Protein AF-A0A1V9ZYR5-F1 (afdb_monomer_lite)

Structure (mmCIF, N/CA/C/O backbone):
data_AF-A0A1V9ZYR5-F1
#
_entry.id   AF-A0A1V9ZYR5-F1
#
loop_
_atom_site.group_PDB
_atom_site.id
_atom_site.type_symbol
_atom_site.label_atom_id
_atom_site.label_alt_id
_atom_site.label_comp_id
_atom_site.label_asym_id
_atom_site.label_entity_id
_atom_site.label_seq_id
_atom_site.pdbx_PDB_ins_code
_atom_site.Cartn_x
_atom_site.Cartn_y
_atom_site.Cartn_z
_atom_site.occupancy
_atom_site.B_iso_or_equiv
_atom_site.auth_seq_id
_atom_site.auth_comp_id
_atom_site.auth_asym_id
_atom_site.auth_atom_id
_atom_site.pdbx_PDB_model_num
ATOM 1 N N . MET A 1 1 ? 25.003 4.817 -4.361 1.00 64.81 1 MET A N 1
ATOM 2 C CA . MET A 1 1 ? 23.931 5.619 -4.999 1.00 64.81 1 MET A CA 1
ATOM 3 C C . MET A 1 1 ? 23.058 6.205 -3.892 1.00 64.81 1 MET A C 1
ATOM 5 O O . MET A 1 1 ? 22.775 5.487 -2.944 1.00 64.81 1 MET A O 1
ATOM 9 N N . ASN A 1 2 ? 22.706 7.494 -3.937 1.00 87.12 2 ASN A N 1
ATOM 10 C CA . ASN A 1 2 ? 21.924 8.149 -2.874 1.00 87.12 2 ASN A CA 1
ATOM 11 C C . ASN A 1 2 ? 20.490 7.555 -2.812 1.00 87.12 2 ASN A C 1
ATOM 13 O O . ASN A 1 2 ? 19.839 7.519 -3.860 1.00 87.12 2 ASN A O 1
ATOM 17 N N . PRO A 1 3 ? 19.966 7.123 -1.642 1.00 83.69 3 PRO A N 1
ATOM 18 C CA . PRO A 1 3 ? 18.621 6.543 -1.521 1.00 83.69 3 PRO A CA 1
ATOM 19 C C . PRO A 1 3 ? 17.503 7.417 -2.099 1.00 83.69 3 PRO A C 1
ATOM 21 O O . PRO A 1 3 ? 16.579 6.909 -2.730 1.00 83.69 3 PRO A O 1
ATOM 24 N N . ARG A 1 4 ? 17.612 8.745 -1.964 1.00 84.38 4 ARG A N 1
ATOM 25 C CA . ARG A 1 4 ? 16.645 9.690 -2.542 1.00 84.38 4 ARG A CA 1
ATOM 26 C C . ARG A 1 4 ? 16.687 9.693 -4.070 1.00 84.38 4 ARG A C 1
ATOM 28 O O . ARG A 1 4 ? 15.643 9.775 -4.708 1.00 84.38 4 ARG A O 1
ATOM 35 N N . MET A 1 5 ? 17.877 9.570 -4.660 1.00 89.88 5 MET A N 1
ATOM 36 C CA . MET A 1 5 ? 18.010 9.455 -6.116 1.00 89.88 5 MET A CA 1
ATOM 37 C C . MET A 1 5 ? 17.413 8.145 -6.624 1.00 89.88 5 MET A C 1
ATOM 39 O O . MET A 1 5 ? 16.713 8.159 -7.630 1.00 89.88 5 MET A O 1
ATOM 43 N N . LEU A 1 6 ? 17.642 7.032 -5.920 1.00 89.56 6 LEU A N 1
ATOM 44 C CA . LEU A 1 6 ? 17.066 5.741 -6.298 1.00 89.56 6 LEU A CA 1
ATOM 45 C C . LEU A 1 6 ? 15.536 5.750 -6.181 1.00 89.56 6 LEU A C 1
ATOM 47 O O . LEU A 1 6 ? 14.856 5.275 -7.085 1.00 89.56 6 LEU A O 1
ATOM 51 N N . TYR A 1 7 ? 14.994 6.353 -5.119 1.00 87.81 7 TYR A N 1
ATOM 52 C CA . TYR A 1 7 ? 13.554 6.562 -4.974 1.00 87.81 7 TYR A CA 1
ATOM 53 C C . TYR A 1 7 ? 12.981 7.357 -6.152 1.00 87.81 7 TYR A C 1
ATOM 55 O O . TYR A 1 7 ? 12.015 6.919 -6.773 1.00 87.81 7 TYR A O 1
ATOM 63 N N . ASN A 1 8 ? 13.590 8.494 -6.502 1.00 89.81 8 ASN A N 1
ATOM 64 C CA . ASN A 1 8 ? 13.143 9.315 -7.629 1.00 89.81 8 ASN A CA 1
ATOM 65 C C . ASN A 1 8 ? 13.226 8.551 -8.958 1.00 89.81 8 ASN A C 1
ATOM 67 O O . ASN A 1 8 ? 12.294 8.603 -9.753 1.00 89.81 8 ASN A O 1
ATOM 71 N N . PHE A 1 9 ? 14.309 7.802 -9.178 1.00 93.38 9 PHE A N 1
ATOM 72 C CA . PHE A 1 9 ? 14.497 7.012 -10.392 1.00 93.38 9 PHE A CA 1
ATOM 73 C C . PHE A 1 9 ? 13.431 5.918 -10.532 1.00 93.38 9 PHE A C 1
ATOM 75 O O . PHE A 1 9 ? 12.731 5.868 -11.538 1.00 93.38 9 PHE A O 1
ATOM 82 N N . LEU A 1 10 ? 13.246 5.084 -9.504 1.00 91.19 10 LEU A N 1
ATOM 83 C CA . LEU A 1 10 ? 12.263 3.996 -9.532 1.00 91.19 10 LEU A CA 1
ATOM 84 C C . LEU A 1 10 ? 10.826 4.524 -9.607 1.00 91.19 10 LEU A C 1
ATOM 86 O O . LEU A 1 10 ? 10.010 4.000 -10.360 1.00 91.19 10 LEU A O 1
ATOM 90 N N . SER A 1 11 ? 10.516 5.582 -8.854 1.00 89.25 11 SER A N 1
ATOM 91 C CA . SER A 1 11 ? 9.181 6.189 -8.860 1.00 89.25 11 SER A CA 1
ATOM 92 C C . SER A 1 11 ? 8.835 6.894 -10.173 1.00 89.25 11 SER A C 1
ATOM 94 O O . SER A 1 11 ? 7.654 6.971 -10.508 1.00 89.25 11 SER A O 1
ATOM 96 N N . GLY A 1 12 ? 9.833 7.399 -10.903 1.00 91.75 12 GLY A N 1
ATOM 97 C CA . GLY A 1 12 ? 9.661 7.963 -12.241 1.00 91.75 12 GLY A CA 1
ATOM 98 C C . GLY A 1 12 ? 9.622 6.909 -13.349 1.00 91.75 12 GLY A C 1
ATOM 99 O O . GLY A 1 12 ? 8.934 7.108 -14.343 1.00 91.75 12 GLY A O 1
ATOM 100 N N . ALA A 1 13 ? 10.324 5.785 -13.178 1.00 95.19 13 ALA A N 1
ATOM 101 C CA . ALA A 1 13 ? 10.378 4.711 -14.169 1.00 95.19 13 ALA A CA 1
ATOM 102 C C . ALA A 1 13 ? 9.120 3.824 -14.175 1.00 95.19 13 ALA A C 1
ATOM 104 O O . ALA A 1 13 ? 8.726 3.325 -15.225 1.00 95.19 13 ALA A O 1
ATOM 105 N N . VAL A 1 14 ? 8.484 3.619 -13.017 1.00 91.88 14 VAL A N 1
ATOM 106 C CA . VAL A 1 14 ? 7.273 2.794 -12.895 1.00 91.88 14 VAL A CA 1
ATOM 107 C C . VAL A 1 14 ? 6.042 3.695 -12.946 1.00 91.88 14 VAL A C 1
ATOM 109 O O . VAL A 1 14 ? 5.635 4.248 -11.926 1.00 91.88 14 VAL A O 1
ATOM 112 N N . VAL A 1 15 ? 5.457 3.856 -14.135 1.00 92.56 15 VAL A N 1
ATOM 113 C CA . VAL A 1 15 ? 4.261 4.678 -14.399 1.00 92.56 15 VAL A CA 1
ATOM 114 C C . VAL A 1 15 ? 3.346 4.005 -15.441 1.00 92.56 15 VAL A C 1
ATOM 116 O O . VAL A 1 15 ? 3.858 3.278 -16.291 1.00 92.56 15 VAL A O 1
ATOM 119 N N . PRO A 1 16 ? 2.016 4.250 -15.430 1.00 92.50 16 PRO A N 1
ATOM 120 C CA . PRO A 1 16 ? 1.244 4.984 -14.421 1.00 92.50 16 PRO A CA 1
ATOM 121 C C . PRO A 1 16 ? 1.109 4.187 -13.113 1.00 92.50 16 PRO A C 1
ATOM 123 O O . PRO A 1 16 ? 1.105 2.960 -13.126 1.00 92.50 16 PRO A O 1
ATOM 126 N N . ARG A 1 17 ? 0.988 4.877 -11.969 1.00 93.56 17 ARG A N 1
ATOM 127 C CA . ARG A 1 17 ? 0.787 4.226 -10.661 1.00 93.56 17 ARG A CA 1
ATOM 128 C C . ARG A 1 17 ? -0.620 4.492 -10.145 1.00 93.56 17 ARG A C 1
ATOM 130 O O . ARG A 1 17 ? -0.974 5.667 -10.014 1.00 93.56 17 ARG A O 1
ATOM 137 N N . PRO A 1 18 ? -1.408 3.449 -9.836 1.00 93.50 18 PRO A N 1
ATOM 138 C CA . PRO A 1 18 ? -2.687 3.644 -9.175 1.00 93.50 18 PRO A CA 1
ATOM 139 C C . PRO A 1 18 ? -2.464 4.259 -7.786 1.00 93.50 18 PRO A C 1
ATOM 141 O O . PRO A 1 18 ? -1.462 3.988 -7.122 1.00 93.50 18 PRO A O 1
ATOM 144 N N . ILE A 1 19 ? -3.397 5.106 -7.355 1.00 92.94 19 ILE A N 1
ATOM 145 C CA . ILE A 1 19 ? -3.354 5.762 -6.046 1.00 92.94 19 ILE A CA 1
ATOM 146 C C . ILE A 1 19 ? -4.446 5.148 -5.177 1.00 92.94 19 ILE A C 1
ATOM 148 O O . ILE A 1 19 ? -5.628 5.286 -5.483 1.00 92.94 19 ILE A O 1
ATOM 152 N N . ALA A 1 20 ? -4.048 4.498 -4.085 1.00 93.50 20 ALA A N 1
ATOM 153 C CA . ALA A 1 20 ? -4.968 4.039 -3.055 1.00 93.50 20 ALA A CA 1
ATOM 154 C C . ALA A 1 20 ? -5.199 5.152 -2.029 1.00 93.50 20 ALA A C 1
ATOM 156 O O . ALA A 1 20 ? -4.250 5.647 -1.419 1.00 93.50 20 ALA A O 1
ATOM 157 N N . TRP A 1 21 ? -6.457 5.530 -1.820 1.00 93.19 21 TRP A N 1
ATOM 158 C CA . TRP A 1 21 ? -6.871 6.369 -0.700 1.00 93.19 21 TRP A CA 1
ATOM 159 C C . TRP A 1 21 ? -7.245 5.464 0.465 1.00 93.19 21 TRP A C 1
ATOM 161 O O . TRP A 1 21 ? -8.172 4.672 0.346 1.00 93.19 21 TRP A O 1
ATOM 171 N N . VAL A 1 22 ? -6.501 5.554 1.566 1.00 91.50 22 VAL A N 1
ATOM 172 C CA . VAL A 1 22 ? -6.700 4.686 2.730 1.00 91.50 22 VAL A CA 1
ATOM 173 C C . VAL A 1 22 ? -7.199 5.521 3.897 1.00 91.50 22 VAL A C 1
ATOM 175 O O . VAL A 1 22 ? -6.515 6.456 4.331 1.00 91.50 22 VAL A O 1
ATOM 178 N N . SER A 1 23 ? -8.386 5.171 4.389 1.00 92.00 23 SER A N 1
ATOM 179 C CA . SER A 1 23 ? -8.950 5.688 5.630 1.00 92.00 23 SER A CA 1
ATOM 180 C C . SER A 1 23 ? -8.505 4.852 6.823 1.00 92.00 23 SER A C 1
ATOM 182 O O . SER A 1 23 ? -8.517 3.624 6.792 1.00 92.00 23 SER A O 1
ATOM 184 N N . THR A 1 24 ? -8.131 5.526 7.902 1.00 88.12 24 THR A N 1
ATOM 185 C CA . THR A 1 24 ? -7.870 4.909 9.202 1.00 88.12 24 THR A CA 1
ATOM 186 C C . THR A 1 24 ? -8.616 5.678 10.276 1.00 88.12 24 THR A C 1
ATOM 188 O O . THR A 1 24 ? -8.825 6.882 10.149 1.00 88.12 24 THR A O 1
ATOM 191 N N . MET A 1 25 ? -9.000 4.998 11.347 1.00 90.00 25 MET A N 1
ATOM 192 C CA . MET A 1 25 ? -9.560 5.629 12.536 1.00 90.00 25 MET A CA 1
ATOM 193 C C . MET A 1 25 ? -8.774 5.150 13.750 1.00 90.00 25 MET A C 1
ATOM 195 O O . MET A 1 25 ? -8.530 3.952 13.884 1.00 90.00 25 MET A O 1
ATOM 199 N N . ASN A 1 26 ? -8.351 6.077 14.608 1.00 87.44 26 ASN A N 1
ATOM 200 C CA . ASN A 1 26 ? -7.672 5.725 15.853 1.00 87.44 26 ASN A CA 1
ATOM 201 C C . ASN A 1 26 ? -8.672 5.377 16.972 1.00 87.44 26 ASN A C 1
ATOM 203 O O . ASN A 1 26 ? -9.879 5.559 16.826 1.00 87.44 26 ASN A O 1
ATOM 207 N N . GLU A 1 27 ? -8.161 4.914 18.116 1.00 88.62 27 GLU A N 1
ATOM 208 C CA . GLU A 1 27 ? -8.970 4.578 19.304 1.00 88.62 27 GLU A CA 1
ATOM 209 C C . GLU A 1 27 ? -9.818 5.745 19.826 1.00 88.62 27 GLU A C 1
ATOM 211 O O . GLU A 1 27 ? -10.887 5.532 20.389 1.00 88.62 27 GLU A O 1
ATOM 216 N N . ASN A 1 28 ? -9.378 6.982 19.589 1.00 90.12 28 ASN A N 1
ATOM 217 C CA . ASN A 1 28 ? -10.086 8.194 20.000 1.00 90.12 28 ASN A CA 1
ATOM 218 C C . ASN A 1 28 ? -11.155 8.635 18.981 1.00 90.12 28 ASN A C 1
ATOM 220 O O . ASN A 1 28 ? -11.712 9.723 19.112 1.00 90.12 28 ASN A O 1
ATOM 224 N N . GLY A 1 29 ? -11.417 7.836 17.939 1.00 88.25 29 GLY A N 1
ATOM 225 C CA . GLY A 1 29 ? -12.388 8.144 16.887 1.00 88.25 29 GLY A CA 1
ATOM 226 C C . GLY A 1 29 ? -11.921 9.197 15.877 1.00 88.25 29 GLY A C 1
ATOM 227 O O . GLY A 1 29 ? -12.707 9.646 15.045 1.00 88.25 29 GLY A O 1
ATOM 228 N N . ILE A 1 30 ? -10.648 9.604 15.909 1.00 91.00 30 ILE A N 1
ATOM 229 C CA . ILE A 1 30 ? -10.097 10.553 14.937 1.00 91.00 30 ILE A CA 1
ATOM 230 C C . ILE A 1 30 ? -9.838 9.808 13.630 1.00 91.00 30 ILE A C 1
ATOM 232 O O . ILE A 1 30 ? -9.070 8.844 13.591 1.00 91.00 30 ILE A O 1
ATOM 236 N N . THR A 1 31 ? -10.472 10.280 12.557 1.00 89.50 31 THR A N 1
ATOM 237 C CA . THR A 1 31 ? -10.312 9.731 11.207 1.00 89.50 31 THR A CA 1
ATOM 238 C C . THR A 1 31 ? -9.141 10.395 10.486 1.00 89.50 31 THR A C 1
ATOM 240 O O . THR A 1 31 ? -8.979 11.614 10.521 1.00 89.50 31 THR A O 1
ATOM 243 N N . ASN A 1 32 ? -8.346 9.595 9.786 1.00 87.38 32 ASN A N 1
ATOM 244 C CA . ASN A 1 32 ? -7.268 10.021 8.909 1.00 87.38 32 ASN A CA 1
ATOM 245 C C . ASN A 1 32 ? -7.500 9.450 7.503 1.00 87.38 32 ASN A C 1
ATOM 247 O O . ASN A 1 32 ? -7.911 8.304 7.353 1.00 87.38 32 ASN A O 1
ATOM 251 N N . LEU A 1 33 ? -7.201 10.238 6.473 1.00 89.81 33 LEU A N 1
ATOM 252 C CA . LEU A 1 33 ? -7.294 9.829 5.074 1.00 89.81 33 LEU A CA 1
ATOM 253 C C . LEU A 1 33 ? -5.990 10.195 4.370 1.00 89.81 33 LEU A C 1
ATOM 255 O O . LEU A 1 33 ? -5.596 11.361 4.354 1.00 89.81 33 LEU A O 1
ATOM 259 N N . ALA A 1 34 ? -5.307 9.206 3.794 1.00 90.44 34 ALA A N 1
ATOM 260 C CA . ALA A 1 34 ? -4.014 9.423 3.153 1.00 90.44 34 ALA A CA 1
ATOM 261 C C . ALA A 1 34 ? -3.899 8.702 1.796 1.00 90.44 34 ALA A C 1
ATOM 263 O O . ALA A 1 34 ? -4.338 7.556 1.675 1.00 90.44 34 ALA A O 1
ATOM 264 N N . PRO A 1 35 ? -3.271 9.338 0.786 1.00 91.75 35 PRO A N 1
ATOM 265 C CA . PRO A 1 35 ? -2.994 8.704 -0.497 1.00 91.75 35 PRO A CA 1
ATOM 266 C C . PRO A 1 35 ? -1.683 7.897 -0.473 1.00 91.75 35 PRO A C 1
ATOM 268 O O . PRO A 1 35 ? -0.665 8.351 0.063 1.00 91.75 35 PRO A O 1
ATOM 271 N N . PHE A 1 36 ? -1.687 6.734 -1.130 1.00 91.12 36 PHE A N 1
ATOM 272 C CA . PHE A 1 36 ? -0.542 5.837 -1.301 1.00 91.12 36 PHE A CA 1
ATOM 273 C C . PHE A 1 36 ? -0.384 5.422 -2.768 1.00 91.12 36 PHE A C 1
ATOM 275 O O . PHE A 1 36 ? -1.268 4.799 -3.347 1.00 91.12 36 PHE A O 1
ATOM 282 N N . SER A 1 37 ? 0.765 5.743 -3.368 1.00 89.12 37 SER A N 1
ATOM 283 C CA . SER A 1 37 ? 1.088 5.403 -4.766 1.00 89.12 37 SER A CA 1
ATOM 284 C C . SER A 1 37 ? 1.894 4.109 -4.928 1.00 89.12 37 SER A C 1
ATOM 286 O O . SER A 1 37 ? 2.103 3.643 -6.044 1.00 89.12 37 SER A O 1
ATOM 288 N N . PHE A 1 38 ? 2.358 3.518 -3.824 1.00 90.88 38 PHE A N 1
ATOM 289 C CA . PHE A 1 38 ? 2.991 2.197 -3.792 1.00 90.88 38 PHE A CA 1
ATOM 290 C C . PHE A 1 38 ? 1.908 1.160 -3.466 1.00 90.88 38 PHE A C 1
ATOM 292 O O . PHE A 1 38 ? 1.871 0.604 -2.367 1.00 90.88 38 PHE A O 1
ATOM 299 N N . PHE A 1 39 ? 0.984 0.986 -4.413 1.00 92.44 39 PHE A N 1
ATOM 300 C CA . PHE A 1 39 ? -0.210 0.152 -4.297 1.00 92.44 39 PHE A CA 1
ATOM 301 C C . PHE A 1 39 ? -0.292 -0.856 -5.451 1.00 92.44 39 PHE A C 1
ATOM 303 O O . PHE A 1 39 ? -0.032 -0.494 -6.599 1.00 92.44 39 PHE A O 1
ATOM 310 N N . ASN A 1 40 ? -0.649 -2.110 -5.153 1.00 92.81 40 ASN A N 1
ATOM 311 C CA . ASN A 1 40 ? -0.866 -3.149 -6.165 1.00 92.81 40 ASN A CA 1
ATOM 312 C C . ASN A 1 40 ? -1.851 -4.242 -5.697 1.00 92.81 40 ASN A C 1
ATOM 314 O O . ASN A 1 40 ? -1.992 -4.494 -4.498 1.00 92.81 40 ASN A O 1
ATOM 318 N N . VAL A 1 41 ? -2.484 -4.927 -6.653 1.00 94.06 41 VAL A N 1
ATOM 319 C CA . VAL A 1 41 ? -3.230 -6.173 -6.436 1.00 94.06 41 VAL A CA 1
ATOM 320 C C . VAL A 1 41 ? -2.233 -7.329 -6.382 1.00 94.06 41 VAL A C 1
ATOM 322 O O . VAL A 1 41 ? -1.444 -7.517 -7.304 1.00 94.06 41 VAL A O 1
ATOM 325 N N . VAL A 1 42 ? -2.255 -8.101 -5.298 1.00 94.88 42 VAL A N 1
ATOM 326 C CA . VAL A 1 42 ? -1.345 -9.241 -5.089 1.00 94.8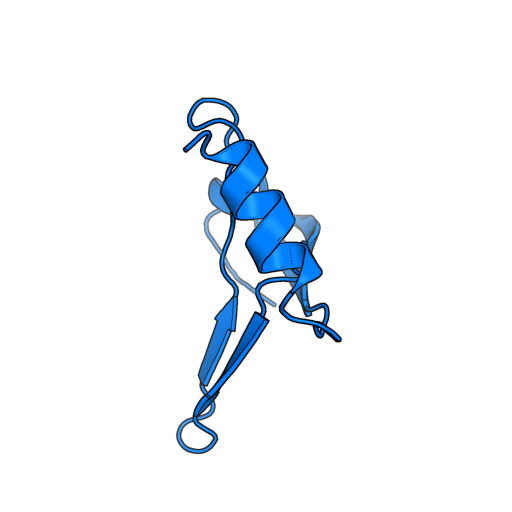8 42 VAL A CA 1
ATOM 327 C C . VAL A 1 42 ? -2.016 -10.554 -5.470 1.00 94.88 42 VAL A C 1
ATOM 329 O O . VAL A 1 42 ? -1.387 -11.422 -6.066 1.00 94.88 42 VAL A O 1
ATOM 332 N N . SER A 1 43 ? -3.293 -10.704 -5.133 1.00 95.00 43 SER A N 1
ATOM 333 C CA . SER A 1 43 ? -4.087 -11.874 -5.493 1.00 95.00 43 SER A CA 1
ATOM 334 C C . SER A 1 43 ? -5.549 -11.484 -5.645 1.00 95.00 43 SER A C 1
ATOM 336 O O . SER A 1 43 ? -6.024 -10.548 -5.003 1.00 95.00 43 SER A O 1
ATOM 338 N N . VAL A 1 44 ? -6.261 -12.213 -6.499 1.00 95.69 44 VAL A N 1
ATOM 339 C CA . VAL A 1 44 ? -7.714 -12.089 -6.676 1.00 95.69 44 VAL A CA 1
ATOM 340 C C . VAL A 1 44 ? -8.484 -13.165 -5.909 1.00 95.69 44 VAL A C 1
ATOM 342 O O . VAL A 1 44 ? -9.665 -12.984 -5.634 1.00 95.69 44 VAL A O 1
ATOM 345 N N . ASN A 1 45 ? -7.827 -14.269 -5.534 1.00 92.88 45 ASN A N 1
ATOM 346 C CA . ASN A 1 45 ? -8.422 -15.341 -4.741 1.00 92.88 45 ASN A CA 1
ATOM 347 C C . ASN A 1 45 ? -7.368 -15.990 -3.813 1.00 92.88 45 ASN A C 1
ATOM 349 O O . ASN A 1 45 ? -6.512 -16.730 -4.301 1.00 92.88 45 ASN A O 1
ATOM 353 N N . PRO A 1 46 ? -7.396 -15.721 -2.496 1.00 92.44 46 PRO A N 1
ATOM 354 C CA . PRO A 1 46 ? -8.230 -14.708 -1.846 1.00 92.44 46 PRO A CA 1
ATOM 355 C C . PRO A 1 46 ? -7.856 -13.289 -2.325 1.00 92.44 46 PRO A C 1
ATOM 357 O O . PRO A 1 46 ? -6.727 -13.080 -2.774 1.00 92.44 46 PRO A O 1
ATOM 360 N N . PRO A 1 47 ? -8.772 -12.308 -2.260 1.00 93.75 47 PRO A N 1
ATOM 361 C CA . PRO A 1 47 ? -8.479 -10.936 -2.662 1.00 93.75 47 PRO A CA 1
ATOM 362 C C . PRO A 1 47 ? -7.470 -10.303 -1.695 1.00 93.75 47 PRO A C 1
ATOM 364 O O . PRO A 1 47 ? -7.778 -10.061 -0.529 1.00 93.75 47 PRO A O 1
ATOM 367 N N . ILE A 1 48 ? -6.255 -10.040 -2.179 1.00 95.62 48 ILE A N 1
ATOM 368 C CA . ILE A 1 48 ? -5.160 -9.447 -1.403 1.00 95.62 48 ILE A CA 1
ATOM 369 C C . ILE A 1 48 ? -4.645 -8.210 -2.131 1.00 95.62 48 ILE A C 1
ATOM 371 O O . ILE A 1 48 ? -4.286 -8.259 -3.310 1.00 95.62 48 ILE A O 1
ATOM 375 N N . LEU A 1 49 ? -4.546 -7.112 -1.387 1.00 93.56 49 LEU A N 1
ATOM 376 C CA . LEU A 1 49 ? -3.976 -5.846 -1.828 1.00 93.56 49 LEU A CA 1
ATOM 377 C C . LEU A 1 49 ? -2.712 -5.537 -1.023 1.00 93.56 49 LEU A C 1
ATOM 379 O O . LEU A 1 49 ? -2.652 -5.805 0.175 1.00 93.56 49 LEU A O 1
ATOM 383 N N . SER A 1 50 ? -1.715 -4.940 -1.673 1.00 93.38 50 SER A N 1
ATOM 384 C CA . SER A 1 50 ? -0.522 -4.417 -1.007 1.00 93.38 50 SER A CA 1
ATOM 385 C C . SER A 1 50 ? -0.514 -2.899 -1.068 1.00 93.38 50 SER A C 1
ATOM 387 O O . SER A 1 50 ? -0.633 -2.318 -2.146 1.00 93.38 50 SER A O 1
ATOM 389 N N . VAL A 1 51 ? -0.348 -2.264 0.093 1.00 91.69 51 VAL A N 1
ATOM 390 C CA . VAL A 1 51 ? -0.120 -0.824 0.245 1.00 91.69 51 VAL A CA 1
ATOM 391 C C . VAL A 1 51 ? 1.137 -0.648 1.083 1.00 91.69 51 VAL A C 1
ATOM 393 O O . VAL A 1 51 ? 1.177 -1.048 2.246 1.00 91.69 51 VAL A O 1
ATOM 396 N N . THR A 1 52 ? 2.174 -0.048 0.503 1.00 88.31 52 THR A N 1
ATOM 397 C CA . THR A 1 52 ? 3.452 0.163 1.194 1.00 88.31 52 THR A CA 1
ATOM 398 C C . THR A 1 52 ? 3.622 1.621 1.606 1.00 88.31 52 THR A C 1
ATOM 400 O O . THR A 1 52 ? 3.431 2.541 0.809 1.00 88.31 52 THR A O 1
ATOM 403 N N . GLN A 1 53 ? 4.027 1.838 2.859 1.00 83.12 53 GLN A N 1
ATOM 404 C CA . GLN A 1 53 ? 4.412 3.154 3.366 1.00 83.12 53 GLN A CA 1
ATOM 405 C C . GLN A 1 53 ? 5.916 3.352 3.155 1.00 83.12 53 GLN A C 1
ATOM 407 O O . GLN A 1 53 ? 6.721 2.544 3.610 1.00 83.12 53 GLN A O 1
ATOM 412 N N . VAL A 1 54 ? 6.300 4.425 2.463 1.00 77.81 54 VAL A N 1
ATOM 413 C CA . VAL A 1 54 ? 7.710 4.785 2.262 1.00 77.81 54 VAL A CA 1
ATOM 414 C C . VAL A 1 54 ? 8.044 5.957 3.177 1.00 77.81 54 VAL A C 1
ATOM 416 O 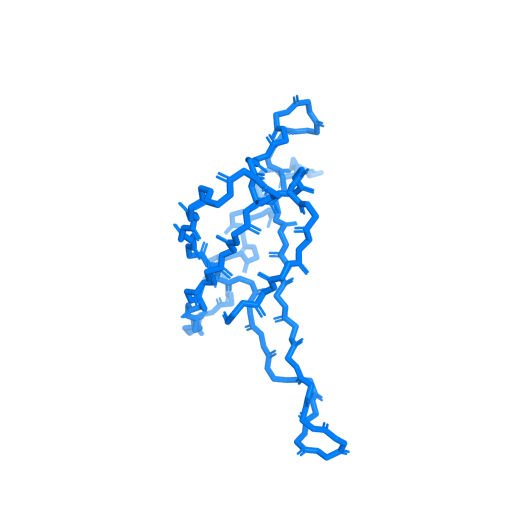O . VAL A 1 54 ? 7.449 7.027 3.051 1.00 77.81 54 VAL A O 1
ATOM 419 N N . PHE A 1 55 ? 8.997 5.764 4.090 1.00 69.19 55 PHE A N 1
ATOM 420 C CA . PHE A 1 55 ? 9.451 6.807 5.007 1.00 69.19 55 PHE A CA 1
ATOM 421 C C . PHE A 1 55 ? 10.693 7.499 4.432 1.00 69.19 55 PHE A C 1
ATOM 423 O O . PHE A 1 55 ? 11.747 6.872 4.328 1.00 69.19 55 PHE A O 1
ATOM 430 N N . PRO A 1 56 ? 10.617 8.789 4.056 1.00 55.69 56 PRO A N 1
ATOM 431 C CA . PRO A 1 56 ? 11.788 9.533 3.594 1.00 55.69 56 PRO A CA 1
ATOM 432 C C . PRO A 1 56 ? 12.781 9.846 4.724 1.00 55.69 56 PRO A C 1
ATOM 434 O O . PRO A 1 56 ? 13.918 10.215 4.438 1.00 55.69 56 PRO A O 1
ATOM 437 N N . ASN A 1 57 ? 12.362 9.715 5.987 1.00 56.81 57 ASN A N 1
ATOM 438 C CA . ASN A 1 57 ? 13.207 9.882 7.161 1.00 56.81 57 ASN A CA 1
ATOM 439 C C . ASN A 1 57 ? 12.725 8.903 8.254 1.00 56.81 57 ASN A C 1
ATOM 441 O O . ASN A 1 57 ? 11.558 8.997 8.644 1.00 56.81 57 ASN A O 1
ATOM 445 N N . PRO A 1 58 ? 13.564 7.981 8.761 1.00 53.62 58 PRO A N 1
ATOM 446 C CA . PRO A 1 58 ? 13.140 6.987 9.754 1.00 53.62 58 PRO A CA 1
ATOM 447 C C . PRO A 1 58 ? 12.711 7.595 11.101 1.00 53.62 58 PRO A C 1
ATOM 449 O O . PRO A 1 58 ? 12.093 6.913 11.907 1.00 53.62 58 PRO A O 1
ATOM 452 N N . ALA A 1 59 ? 13.010 8.878 11.339 1.00 54.28 59 ALA A N 1
ATOM 453 C CA . ALA A 1 59 ? 12.654 9.601 12.559 1.00 54.28 59 ALA A CA 1
ATOM 454 C C . ALA A 1 59 ? 11.302 10.346 12.495 1.00 54.28 59 ALA A C 1
ATOM 456 O O . ALA A 1 59 ? 10.791 10.767 13.530 1.00 54.28 59 ALA A O 1
ATOM 457 N N . THR A 1 60 ? 10.709 10.533 11.308 1.00 50.31 60 THR A N 1
ATOM 458 C CA . THR A 1 60 ? 9.391 11.182 11.155 1.00 50.31 60 THR A CA 1
ATOM 459 C C . THR A 1 60 ? 8.377 10.160 10.693 1.00 50.31 60 THR A C 1
ATOM 461 O O . THR A 1 60 ? 8.148 9.944 9.504 1.00 50.31 60 THR A O 1
ATOM 464 N N . ASP A 1 61 ? 7.807 9.509 11.684 1.00 53.28 61 ASP A N 1
ATOM 465 C CA . ASP A 1 61 ? 6.790 8.493 11.538 1.00 53.28 61 ASP A CA 1
ATOM 466 C C . ASP A 1 61 ? 5.449 9.194 11.238 1.00 53.28 61 ASP A C 1
ATOM 468 O O . ASP A 1 61 ? 4.977 10.023 12.022 1.00 53.28 61 ASP A O 1
ATOM 472 N N . LYS A 1 62 ? 4.902 8.968 10.037 1.00 51.78 62 LYS A N 1
ATOM 473 C CA . LYS A 1 62 ? 3.668 9.613 9.551 1.00 51.78 62 LYS A CA 1
ATOM 474 C C . LYS A 1 62 ? 2.494 9.074 10.370 1.00 51.78 62 LYS A C 1
ATOM 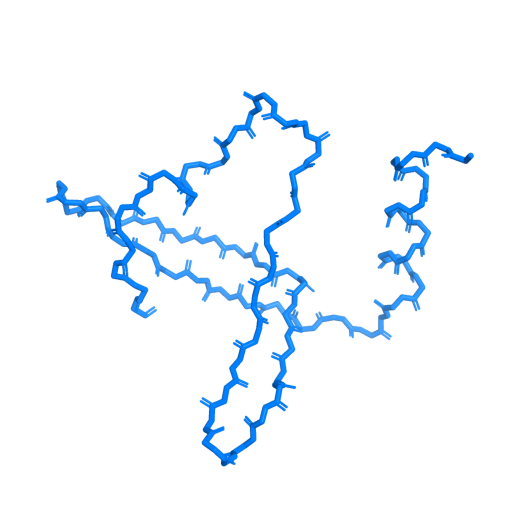476 O O . LYS A 1 62 ? 2.390 7.868 10.499 1.00 51.78 62 LYS A O 1
ATOM 481 N N . ASP A 1 63 ? 1.595 9.925 10.862 1.00 53.31 63 ASP A N 1
ATOM 482 C CA . ASP A 1 63 ? 0.525 9.574 11.827 1.00 53.31 63 ASP A CA 1
ATOM 483 C C . ASP A 1 63 ? -0.238 8.259 11.504 1.00 53.31 63 ASP A C 1
ATOM 485 O O . ASP A 1 63 ? -0.549 7.463 12.385 1.00 53.31 63 ASP A O 1
ATOM 489 N N . THR A 1 64 ? -0.411 7.930 10.217 1.00 49.97 64 THR A N 1
ATOM 490 C CA . THR A 1 64 ? -1.011 6.670 9.732 1.00 49.97 64 THR A CA 1
ATOM 491 C C . THR A 1 64 ? -0.306 5.374 10.190 1.00 49.97 64 THR A C 1
ATOM 493 O O . THR A 1 64 ? -0.916 4.307 10.132 1.00 49.97 64 THR A O 1
ATOM 496 N N . SER A 1 65 ? 0.968 5.396 10.596 1.00 52.47 65 SER A N 1
ATOM 497 C CA . SER A 1 65 ? 1.693 4.217 11.111 1.00 52.47 65 SER A CA 1
ATOM 498 C C . SER A 1 65 ? 1.502 3.985 12.613 1.00 52.47 65 SER A C 1
ATOM 500 O O . SER A 1 65 ? 1.673 2.853 13.058 1.00 52.47 65 SER A O 1
ATOM 502 N N . LYS A 1 66 ? 1.110 5.016 13.375 1.00 53.22 66 LYS A N 1
ATOM 503 C CA . LYS A 1 66 ? 1.009 4.973 14.846 1.00 53.22 66 LYS A CA 1
ATOM 504 C C . LYS A 1 66 ? -0.370 4.596 15.370 1.00 53.22 66 LYS A C 1
ATOM 506 O O . LYS A 1 66 ? -0.524 4.352 16.562 1.00 53.22 66 LYS A O 1
ATOM 511 N N . GLN A 1 67 ? -1.375 4.582 14.503 1.00 52.91 67 GLN A N 1
ATOM 512 C CA . GLN A 1 67 ? -2.746 4.307 14.906 1.00 52.91 67 GLN A CA 1
ATOM 513 C C . GLN A 1 67 ? -2.997 2.790 14.904 1.00 52.91 67 GLN A C 1
ATOM 515 O O . GLN A 1 67 ? -2.645 2.134 13.921 1.00 52.91 67 GLN 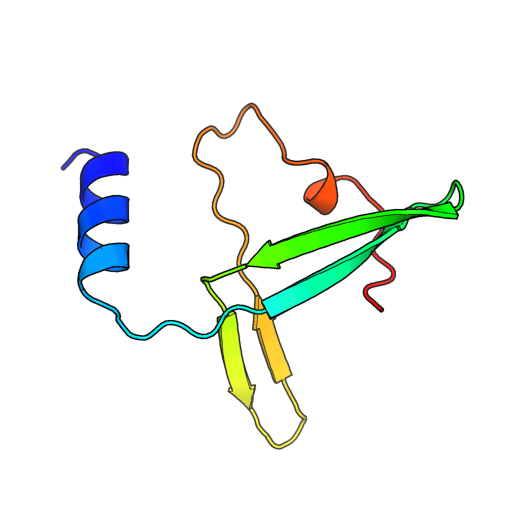A O 1
ATOM 520 N N . PRO A 1 68 ? -3.601 2.215 15.959 1.00 41.72 68 PRO A N 1
ATOM 521 C CA . PRO A 1 68 ? -4.118 0.848 15.924 1.00 41.72 68 PRO A CA 1
ATOM 522 C C . PRO A 1 68 ? -5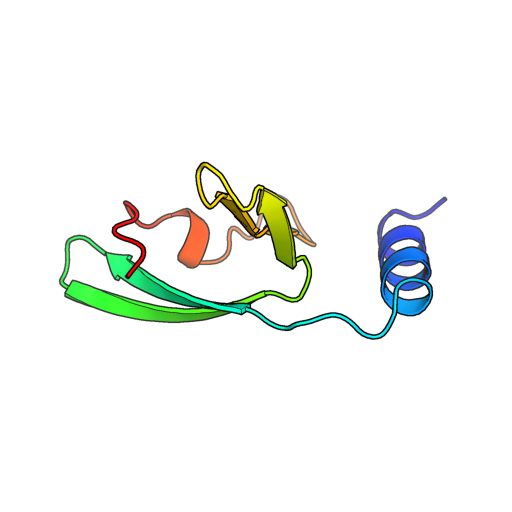.167 0.768 14.808 1.00 41.72 68 PRO A C 1
ATOM 524 O O . PRO A 1 68 ? -6.147 1.511 14.790 1.00 41.72 68 PRO A O 1
ATOM 527 N N . LYS A 1 69 ? -4.878 -0.041 13.786 1.00 47.41 69 LYS A N 1
ATOM 528 C CA . LYS A 1 69 ? -5.501 0.096 12.467 1.00 47.41 69 LYS A CA 1
ATOM 529 C C . LYS A 1 69 ? -6.797 -0.707 12.371 1.00 47.41 69 LYS A C 1
ATOM 531 O O . LYS A 1 69 ? -6.755 -1.885 12.035 1.00 47.41 69 LYS A O 1
ATOM 536 N N . ASN A 1 70 ? -7.936 -0.038 12.525 1.00 43.06 70 ASN A N 1
ATOM 537 C CA . ASN A 1 70 ? -9.119 -0.400 11.745 1.00 43.06 70 ASN A CA 1
ATOM 538 C C . ASN A 1 70 ? -8.996 0.329 10.402 1.00 43.06 70 ASN A C 1
ATOM 540 O O . ASN A 1 70 ? -9.259 1.530 10.309 1.00 43.06 70 ASN A O 1
ATOM 544 N N . VAL A 1 71 ? -8.485 -0.376 9.390 1.00 53.53 71 VAL A N 1
ATOM 545 C CA . VAL A 1 71 ? -8.510 0.108 8.005 1.00 53.53 71 VAL A CA 1
ATOM 546 C C . VAL A 1 71 ? -9.928 -0.124 7.497 1.00 53.53 71 VAL A C 1
ATOM 548 O O . VAL A 1 71 ? -10.348 -1.277 7.396 1.00 53.53 71 VAL A O 1
ATOM 551 N N . LEU A 1 72 ? -10.659 0.967 7.272 1.00 48.78 72 LEU A N 1
ATOM 552 C CA . LEU A 1 72 ? -11.971 0.951 6.621 1.00 48.78 72 LEU A CA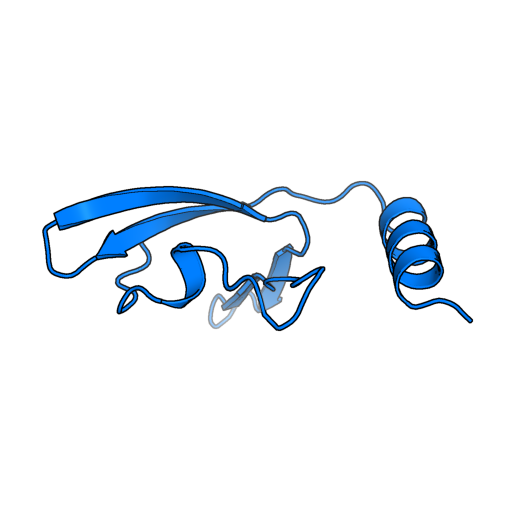 1
ATOM 553 C C . LEU A 1 72 ? -11.790 0.981 5.105 1.00 48.78 72 LEU A C 1
ATOM 555 O O . LEU A 1 72 ? -10.906 1.755 4.658 1.00 48.78 72 LEU A O 1
#

Organism: NCBI:txid74557

InterPro domains:
  IPR012349 FMN-binding split barrel [G3DSA:2.30.110.10] (1-69)

Foldseek 3Di:
DDPVVVVVVVVVVDDDFDKDWWWWAAPVRDIDTDIARQKDFPDVVVTDIDGDDDDPDPVDDDPVVVGPGPTD

Sequence (72 aa):
MNPRMLYNFLSGAVVPRPIAWVSTMNENGITNLAPFSFFNVVSVNPPILSVTQVFPNPATDKDTSKQPKNVL

Secondary structure (DSSP, 8-state):
--HHHHHHHHHHHS-S---EEEEEE-TT--EEEEEESSEEEEEETTEEEEE----SSTT---GGGTS--EE-

pLDDT: mean 80.8, std 17.21, range [41.72, 95.69]

Radius of gyration: 14.4 Å; chains: 1; bounding box: 36×26×34 Å